Protein AF-A0A7S3BXX9-F1 (afdb_monomer)

pLDDT: mean 76.64, std 14.51, range [39.44, 93.44]

Solvent-accessible surface area (backbone atoms only — not comparable to full-atom values): 7862 Å² total; per-residue (Å²): 136,95,85,88,80,88,74,89,80,73,79,67,79,75,71,79,65,81,70,70,75,87,77,75,68,60,58,46,77,48,80,46,78,50,77,48,78,44,80,76,41,58,57,78,43,103,82,81,42,56,56,46,87,91,50,41,92,65,36,40,67,47,76,48,77,48,58,32,42,37,38,40,32,53,89,75,31,33,38,36,41,43,35,93,93,44,34,39,41,34,33,48,64,97,68,44,30,27,30,39,42,40,81,32,41,94,88,67,27,101,46,78,53,18,81,74,43,81,43,70,31,90,91,65,83,125

Secondary structure (DSSP, 8-state):
--SSSS-TT-----------PPPPPSEEEEEEEEEEEEESS-PPPTTS-S--STTGGG--EEEEEEEEEEEEEGGGTEEEEEETTEEEEEE-SSS-EEEEEEE--TTT-SSSEEEEEEEEPTT---

Radius of gyration: 24.87 Å; Cα contacts (8 Å, |Δi|>4): 200; chains: 1; bounding box: 78×56×49 Å

Structure (mmCIF, N/CA/C/O backbone):
data_AF-A0A7S3BXX9-F1
#
_entry.id   AF-A0A7S3BXX9-F1
#
loop_
_atom_site.group_PDB
_atom_site.id
_atom_site.type_symbol
_atom_site.label_atom_id
_atom_site.label_alt_id
_atom_site.label_comp_id
_atom_site.label_asym_id
_atom_site.label_entity_id
_atom_site.label_seq_id
_atom_site.pdbx_PDB_ins_code
_atom_site.Cartn_x
_atom_site.Cartn_y
_atom_site.Cartn_z
_atom_site.occupancy
_atom_site.B_iso_or_equiv
_atom_site.auth_seq_id
_atom_site.auth_comp_id
_atom_site.auth_asym_id
_atom_site.auth_atom_id
_atom_site.pdbx_PDB_model_num
ATOM 1 N N . ASP A 1 1 ? -53.794 33.052 -1.115 1.00 49.09 1 ASP A N 1
ATOM 2 C CA . ASP A 1 1 ? -53.490 33.970 -2.219 1.00 49.09 1 ASP A CA 1
ATOM 3 C C . ASP A 1 1 ? -52.054 34.462 -2.108 1.00 49.09 1 ASP A C 1
ATOM 5 O O . ASP A 1 1 ? -51.654 34.891 -1.033 1.00 49.09 1 ASP A O 1
ATOM 9 N N . ALA A 1 2 ? -51.302 34.302 -3.199 1.00 45.41 2 ALA A N 1
ATOM 10 C CA . ALA A 1 2 ? -50.061 34.997 -3.572 1.00 45.41 2 ALA A CA 1
ATOM 11 C C . ALA A 1 2 ? -48.822 35.005 -2.636 1.00 45.41 2 ALA A C 1
ATOM 13 O O . ALA A 1 2 ? -48.268 36.067 -2.370 1.00 45.41 2 ALA A O 1
ATOM 14 N N . ALA A 1 3 ? -48.291 33.845 -2.225 1.00 45.88 3 ALA A N 1
ATOM 15 C CA . ALA A 1 3 ? -46.921 33.789 -1.666 1.00 45.88 3 ALA A CA 1
ATOM 16 C C . ALA A 1 3 ? -46.079 32.569 -2.097 1.00 45.88 3 ALA A C 1
ATOM 18 O O . ALA A 1 3 ? -45.021 32.325 -1.524 1.00 45.88 3 ALA A O 1
ATOM 19 N N . PHE A 1 4 ? -46.526 31.793 -3.094 1.00 46.09 4 PHE A N 1
ATOM 20 C CA . PHE A 1 4 ? -45.915 30.497 -3.444 1.00 46.09 4 PHE A CA 1
ATOM 21 C C . PHE A 1 4 ? -45.133 30.482 -4.773 1.00 46.09 4 PHE A C 1
ATOM 23 O O . PHE A 1 4 ? -44.550 29.466 -5.124 1.00 46.09 4 PHE A O 1
ATOM 30 N N . GLU A 1 5 ? -45.080 31.589 -5.519 1.00 47.62 5 GLU A N 1
ATOM 31 C CA . GLU A 1 5 ? -44.712 31.531 -6.948 1.00 47.62 5 GLU A CA 1
ATOM 32 C C . GLU A 1 5 ? -43.430 32.278 -7.357 1.00 47.62 5 GLU A C 1
ATOM 34 O O . GLU A 1 5 ? -43.074 32.241 -8.528 1.00 47.62 5 GLU A O 1
ATOM 39 N N . PHE A 1 6 ? -42.689 32.934 -6.454 1.00 43.66 6 PHE A N 1
ATOM 40 C CA . PHE A 1 6 ? -41.668 33.904 -6.898 1.00 43.66 6 PHE A CA 1
ATOM 41 C C . PHE A 1 6 ? -40.209 33.645 -6.512 1.00 43.66 6 PHE A C 1
ATOM 43 O O . PHE A 1 6 ? -39.427 34.588 -6.455 1.00 43.66 6 PHE A O 1
ATOM 50 N N . LEU A 1 7 ? -39.787 32.394 -6.300 1.00 39.44 7 LEU A N 1
ATOM 51 C CA . LEU A 1 7 ? -38.341 32.112 -6.270 1.00 39.44 7 LEU A CA 1
ATOM 52 C C . LEU A 1 7 ? -37.944 30.713 -6.770 1.00 39.44 7 LEU A C 1
ATOM 54 O O . LEU A 1 7 ? -36.934 30.159 -6.350 1.00 39.44 7 LEU A O 1
ATOM 58 N N . ILE A 1 8 ? -38.682 30.165 -7.741 1.00 49.62 8 ILE A N 1
ATOM 59 C CA . ILE A 1 8 ? -38.217 29.050 -8.593 1.00 49.62 8 ILE A CA 1
ATOM 60 C C . ILE A 1 8 ? -37.374 29.634 -9.749 1.00 49.62 8 ILE A C 1
ATOM 62 O O . ILE A 1 8 ? -37.615 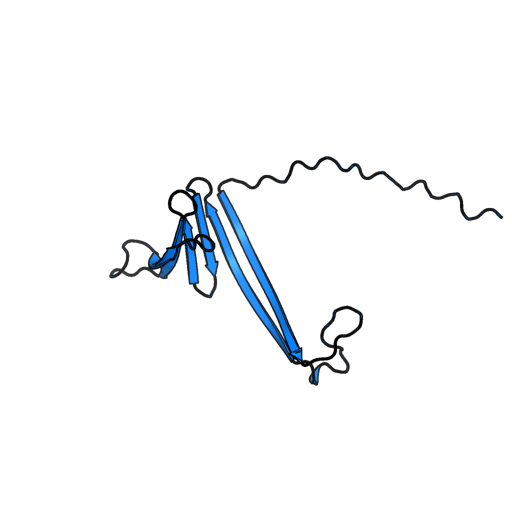29.383 -10.922 1.00 49.62 8 ILE A O 1
ATOM 66 N N . ALA A 1 9 ? -36.407 30.495 -9.423 1.00 44.25 9 ALA A N 1
ATOM 67 C CA . ALA A 1 9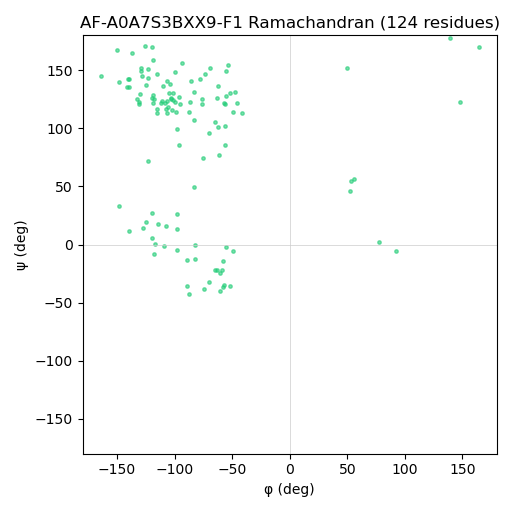 ? -35.510 31.133 -10.396 1.00 44.25 9 ALA A CA 1
ATOM 68 C C . ALA A 1 9 ? -34.023 30.962 -10.037 1.00 44.25 9 ALA A C 1
ATOM 70 O O . ALA A 1 9 ? -33.164 31.623 -10.609 1.00 44.25 9 ALA A O 1
ATOM 71 N N . MET A 1 10 ? -33.706 30.057 -9.103 1.00 47.44 10 MET A N 1
ATOM 72 C CA . MET A 1 10 ? -32.328 29.640 -8.803 1.00 47.44 10 MET A CA 1
ATOM 73 C C . MET A 1 10 ? -32.127 28.121 -8.907 1.00 47.44 10 MET A C 1
ATOM 75 O O . MET A 1 10 ? -31.136 27.590 -8.414 1.00 47.44 10 MET A O 1
ATOM 79 N N . LEU A 1 11 ? -33.021 27.413 -9.612 1.00 50.72 11 LEU A N 1
ATOM 80 C CA . LEU A 1 11 ? -32.656 26.141 -10.237 1.00 50.72 11 LEU A CA 1
ATOM 81 C C . LEU A 1 11 ? -31.824 26.455 -11.481 1.00 50.72 11 LEU A C 1
ATOM 83 O O . LEU A 1 11 ? -32.285 26.359 -12.616 1.00 50.72 11 LEU A O 1
ATOM 87 N N . SER A 1 12 ? -30.573 26.844 -11.249 1.00 51.28 12 SER A N 1
ATOM 88 C CA . SER A 1 12 ? -29.540 26.598 -12.240 1.00 51.28 12 SER A CA 1
ATOM 89 C C . SER A 1 12 ? -29.528 25.087 -12.479 1.00 51.28 12 SER A C 1
ATOM 91 O O . SER A 1 12 ? -29.303 24.340 -11.521 1.00 51.28 12 SER A O 1
ATOM 93 N N . PRO A 1 13 ? -29.743 24.596 -13.711 1.00 49.84 13 PRO A N 1
ATOM 94 C CA . PRO A 1 13 ? -29.235 23.287 -14.049 1.00 49.84 13 PRO A CA 1
ATOM 95 C C . PRO A 1 13 ? -27.721 23.431 -13.907 1.00 49.84 13 PRO A C 1
ATOM 97 O O . PRO A 1 13 ? -27.068 24.053 -14.748 1.00 49.84 13 PRO A O 1
ATOM 100 N N . LEU A 1 14 ? -27.158 22.944 -12.795 1.00 52.44 14 LEU A N 1
ATOM 101 C CA . LEU A 1 14 ? -25.744 22.618 -12.775 1.00 52.44 14 LEU A CA 1
ATOM 102 C C . LEU A 1 14 ? -25.593 21.630 -13.917 1.00 52.44 14 LEU A C 1
ATOM 104 O O . LEU A 1 14 ? -26.023 20.480 -13.828 1.00 52.44 14 LEU A O 1
ATOM 108 N N . PHE A 1 15 ? -25.076 22.144 -15.026 1.00 48.31 15 PHE A N 1
ATOM 109 C CA . PHE A 1 15 ? -24.557 21.358 -16.111 1.00 48.31 15 PHE A CA 1
ATOM 110 C C . PHE A 1 15 ? -23.771 20.226 -15.457 1.00 48.31 15 PHE A C 1
ATOM 112 O O . PHE A 1 15 ? -22.740 20.462 -14.824 1.00 48.31 15 PHE A O 1
ATOM 119 N N . ALA A 1 16 ? -24.268 18.999 -15.605 1.00 58.06 16 ALA A N 1
ATOM 120 C CA . ALA A 1 16 ? -23.409 17.839 -15.642 1.00 58.06 16 ALA A CA 1
ATOM 121 C C . ALA A 1 16 ? -22.503 18.055 -16.860 1.00 58.06 16 ALA A C 1
ATOM 123 O O . ALA A 1 16 ? -22.745 17.533 -17.945 1.00 58.06 16 ALA A O 1
ATOM 124 N N . LEU A 1 17 ? -21.502 18.927 -16.700 1.00 55.47 17 LEU A N 1
ATOM 125 C CA . LEU A 1 17 ? -20.295 18.893 -17.495 1.00 55.47 17 LEU A CA 1
ATOM 126 C C . LEU A 1 17 ? -19.883 17.436 -17.412 1.00 55.47 17 LEU A C 1
ATOM 128 O O . LEU A 1 17 ? -19.648 16.943 -16.309 1.00 55.47 17 LEU A O 1
ATOM 132 N N . GLY A 1 18 ? -19.934 16.740 -18.547 1.00 54.16 18 GLY A N 1
ATOM 133 C CA . GLY A 1 18 ? -19.425 15.388 -18.682 1.00 54.16 18 GLY A CA 1
ATOM 134 C C . GLY A 1 18 ? -17.966 15.419 -18.273 1.00 54.16 18 GLY A C 1
ATOM 135 O O . GLY A 1 18 ? -17.094 15.663 -19.102 1.00 54.16 18 GLY A O 1
ATOM 136 N N . ALA A 1 19 ? -17.728 15.283 -16.971 1.00 64.69 19 ALA A N 1
ATOM 137 C CA . ALA A 1 19 ? -16.417 15.292 -16.389 1.00 64.69 19 ALA A CA 1
ATOM 138 C C . ALA A 1 19 ? -15.761 14.056 -16.971 1.00 64.69 19 ALA A C 1
ATOM 140 O O . ALA A 1 19 ? -16.124 12.930 -16.628 1.00 64.69 19 ALA A O 1
ATOM 141 N N . THR A 1 20 ? -14.859 14.275 -17.927 1.00 70.94 20 THR A N 1
ATOM 142 C CA . THR A 1 20 ? -13.926 13.242 -18.350 1.00 70.94 20 THR A CA 1
ATOM 143 C C . THR A 1 20 ? -13.378 12.626 -17.071 1.00 70.94 20 THR A C 1
ATOM 145 O O . THR A 1 20 ? -12.880 13.392 -16.235 1.00 70.94 20 THR A O 1
ATOM 148 N N . PRO A 1 21 ? -13.542 11.303 -16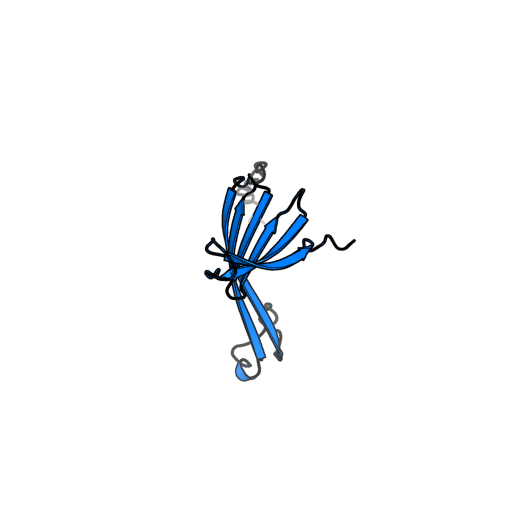.870 1.00 81.19 21 PRO A N 1
ATOM 149 C CA . PRO A 1 21 ? -13.091 10.654 -15.654 1.00 81.19 21 PRO A CA 1
ATOM 150 C C . PRO A 1 21 ? -11.660 11.099 -15.359 1.00 81.19 21 PRO A C 1
ATOM 152 O O . PRO A 1 21 ? -10.848 11.121 -16.291 1.00 81.19 21 PRO A O 1
ATOM 155 N N . PRO A 1 22 ? -11.356 11.521 -14.122 1.00 80.94 22 PRO A N 1
ATOM 156 C CA . PRO A 1 22 ? -10.018 11.977 -13.793 1.00 80.94 22 PRO A CA 1
ATOM 157 C C . PRO A 1 22 ? -9.037 10.856 -14.127 1.00 80.94 22 PRO A C 1
ATOM 159 O O . PRO A 1 22 ? -9.162 9.731 -13.643 1.00 80.94 22 PRO A O 1
ATOM 162 N N . THR A 1 23 ? -8.091 11.150 -15.011 1.00 86.69 23 THR A N 1
ATOM 163 C CA . THR A 1 23 ? -7.050 10.200 -15.385 1.00 86.69 23 THR A CA 1
ATOM 164 C C . THR A 1 23 ? -5.907 10.336 -14.399 1.00 86.69 23 THR A C 1
ATOM 166 O O . THR A 1 23 ? -5.341 11.422 -14.252 1.00 86.69 23 THR A O 1
ATOM 169 N N . PHE A 1 24 ? -5.552 9.241 -13.737 1.00 84.12 24 PHE A N 1
ATOM 170 C CA . PHE A 1 24 ? -4.363 9.213 -12.900 1.00 84.12 24 PHE A CA 1
ATOM 171 C C . PHE A 1 24 ? -3.100 9.177 -13.771 1.00 84.12 24 PHE A C 1
ATOM 173 O O . PHE A 1 24 ? -3.118 8.589 -14.858 1.00 84.12 24 PHE A O 1
ATOM 180 N N . PRO A 1 25 ? -1.996 9.794 -13.315 1.00 90.38 25 PRO A N 1
ATOM 181 C CA . PRO A 1 25 ? -0.685 9.544 -13.894 1.00 90.38 25 PRO A CA 1
ATOM 182 C C . PRO A 1 25 ? -0.363 8.045 -13.869 1.00 90.38 25 PRO A C 1
ATOM 184 O O . PRO A 1 25 ? -0.795 7.333 -12.968 1.00 90.38 25 PRO A O 1
ATOM 187 N N . VAL A 1 26 ? 0.418 7.578 -14.844 1.00 90.75 26 VAL A N 1
ATOM 188 C CA . VAL A 1 26 ? 0.843 6.167 -14.924 1.00 90.75 26 VAL A CA 1
ATOM 189 C C . VAL A 1 26 ? 1.648 5.759 -13.687 1.00 90.75 26 VAL A C 1
ATOM 191 O O . VAL A 1 26 ? 1.457 4.670 -13.157 1.00 90.75 26 VAL A O 1
ATOM 194 N N . ASP A 1 27 ? 2.512 6.654 -13.212 1.00 93.44 27 ASP A N 1
ATOM 195 C CA . ASP A 1 27 ? 3.289 6.466 -11.995 1.00 93.44 27 ASP A CA 1
ATOM 196 C C . ASP A 1 27 ? 2.896 7.560 -10.999 1.00 93.44 27 ASP A C 1
ATOM 198 O O . ASP A 1 27 ? 2.950 8.752 -11.322 1.00 93.44 27 ASP A O 1
ATOM 202 N N . PHE A 1 28 ? 2.486 7.176 -9.792 1.00 92.00 28 PHE A N 1
ATOM 203 C CA . PHE A 1 28 ? 2.080 8.125 -8.757 1.00 92.00 28 PHE A CA 1
ATOM 204 C C . PHE A 1 28 ? 2.361 7.600 -7.348 1.00 92.00 28 PHE A C 1
ATOM 206 O O . PHE A 1 28 ? 2.670 6.431 -7.127 1.00 92.00 28 PHE A O 1
ATOM 213 N N . TYR A 1 29 ? 2.270 8.502 -6.378 1.00 93.12 29 TYR A N 1
ATOM 214 C CA . TYR A 1 29 ? 2.361 8.190 -4.959 1.00 93.12 29 TYR A CA 1
ATOM 215 C C . TYR A 1 29 ? 1.119 8.723 -4.251 1.00 93.12 29 TYR A C 1
ATOM 217 O O . TYR A 1 29 ? 0.680 9.843 -4.524 1.00 93.12 29 TYR A O 1
ATOM 225 N N . SER A 1 30 ? 0.573 7.926 -3.342 1.00 91.44 30 SER A N 1
ATOM 226 C CA . SER A 1 30 ? -0.575 8.280 -2.515 1.00 91.44 30 SER A CA 1
ATOM 227 C C . SER A 1 30 ? -0.380 7.768 -1.094 1.00 91.44 30 SER A C 1
ATOM 229 O O . SER A 1 30 ? -0.005 6.615 -0.898 1.00 91.44 30 SER A O 1
ATOM 231 N N . GLY A 1 31 ? -0.678 8.614 -0.110 1.00 91.69 31 GLY A N 1
ATOM 232 C CA . GLY A 1 31 ? -0.885 8.171 1.265 1.00 91.69 31 GLY A CA 1
ATOM 233 C C . GLY A 1 31 ? -2.316 7.672 1.432 1.00 91.69 31 GLY A C 1
ATOM 234 O O . GLY A 1 31 ? -3.262 8.350 1.028 1.00 91.69 31 GLY A O 1
ATOM 235 N N . GLU A 1 32 ? -2.469 6.496 2.018 1.00 87.19 32 GLU A N 1
ATOM 236 C CA . GLU A 1 32 ? -3.741 5.896 2.389 1.00 87.19 32 GLU A CA 1
ATOM 237 C C . GLU A 1 32 ? -3.871 5.898 3.913 1.00 87.19 32 GLU A C 1
ATOM 239 O O . GLU A 1 32 ? -2.929 5.576 4.637 1.00 87.19 32 GLU A O 1
ATOM 244 N N . GLN A 1 33 ? -5.054 6.268 4.395 1.00 88.62 33 GLN A N 1
ATOM 245 C CA . GLN A 1 33 ? -5.410 6.228 5.805 1.00 88.62 33 GLN A CA 1
ATOM 246 C C . GLN A 1 33 ? -6.759 5.526 5.928 1.00 88.62 33 GLN A C 1
ATOM 248 O O . GLN A 1 33 ? -7.755 5.974 5.358 1.00 88.62 33 GLN A O 1
ATOM 253 N N . GLN A 1 34 ? -6.785 4.429 6.674 1.00 83.38 34 GLN A N 1
ATOM 254 C CA . GLN A 1 34 ? -7.979 3.649 6.942 1.00 83.38 34 GLN A CA 1
ATOM 255 C C . GLN A 1 34 ? -8.244 3.631 8.444 1.00 83.38 34 GLN A C 1
ATOM 257 O O . GLN A 1 34 ? -7.425 3.153 9.228 1.00 83.38 34 GLN A O 1
ATOM 262 N N . ASP A 1 35 ? -9.425 4.103 8.834 1.00 85.81 35 ASP A N 1
ATOM 263 C CA . ASP A 1 35 ? -9.889 4.058 10.216 1.00 85.81 35 ASP A CA 1
ATOM 264 C C . ASP A 1 35 ? -11.123 3.155 10.308 1.00 85.81 35 ASP A C 1
ATOM 266 O O . ASP A 1 35 ? -12.172 3.424 9.721 1.00 85.81 35 ASP A O 1
ATOM 270 N N . LEU A 1 36 ? -10.999 2.059 11.053 1.00 83.69 36 LEU A N 1
ATOM 271 C CA . LEU A 1 36 ? -12.072 1.114 11.329 1.00 83.69 36 LEU A CA 1
ATOM 272 C C . LEU A 1 36 ? -12.515 1.263 12.783 1.00 83.69 36 LEU A C 1
ATOM 274 O O . LEU A 1 36 ? -11.764 0.977 13.713 1.00 83.69 36 LEU A O 1
ATOM 278 N N . SER A 1 37 ? -13.764 1.672 12.980 1.00 83.06 37 SER A N 1
ATOM 279 C CA . SER A 1 37 ? -14.388 1.734 14.303 1.00 83.06 37 SER A CA 1
ATOM 280 C C . SER A 1 37 ? -15.321 0.541 14.497 1.00 83.06 37 SER A C 1
ATOM 282 O O . SER A 1 37 ? -16.320 0.405 13.795 1.00 83.06 37 SER A O 1
ATOM 284 N N . ILE A 1 38 ? -15.001 -0.322 15.459 1.00 82.81 38 ILE A N 1
ATOM 285 C CA . ILE A 1 38 ? -15.764 -1.525 15.797 1.00 82.81 38 ILE A CA 1
ATOM 286 C C . ILE A 1 38 ? -16.513 -1.278 17.104 1.00 82.81 38 ILE A C 1
ATOM 288 O O . ILE A 1 38 ? -15.903 -1.081 18.155 1.00 82.81 38 ILE A O 1
ATOM 292 N N . ASN A 1 39 ? -17.843 -1.331 17.054 1.00 79.44 39 ASN A N 1
ATOM 293 C CA . ASN A 1 39 ? -18.676 -1.322 18.252 1.00 79.44 39 ASN A CA 1
ATOM 294 C C . ASN A 1 39 ? -18.774 -2.748 18.823 1.00 79.44 39 ASN A C 1
ATOM 296 O O . ASN A 1 39 ? -19.437 -3.610 18.254 1.00 79.44 39 ASN A O 1
ATOM 300 N N . GLN A 1 40 ? -18.101 -2.992 19.945 1.00 79.06 40 GLN A N 1
ATOM 301 C CA . GLN A 1 40 ? -18.063 -4.266 20.675 1.00 79.06 40 GLN A CA 1
ATOM 302 C C . GLN A 1 40 ? -19.040 -4.292 21.865 1.00 79.06 40 GLN A C 1
ATOM 304 O O . GLN A 1 40 ? -18.950 -5.152 22.744 1.00 79.06 40 GLN A O 1
ATOM 309 N N . GLY A 1 41 ? -19.961 -3.329 21.918 1.00 70.94 41 GLY A N 1
ATOM 310 C CA . GLY A 1 41 ? -20.988 -3.208 22.942 1.00 70.94 41 GLY A CA 1
ATOM 311 C C . GLY A 1 41 ? -21.321 -1.743 23.193 1.00 70.94 41 GLY A C 1
ATOM 312 O O . GLY A 1 41 ? -20.445 -0.959 23.532 1.00 70.94 41 GLY A O 1
ATOM 313 N N . GLY A 1 42 ? -22.585 -1.365 23.038 1.00 66.81 42 GLY A N 1
ATOM 314 C CA . GLY A 1 42 ? -23.041 0.013 23.194 1.00 66.81 42 GLY A CA 1
ATOM 315 C C . GLY A 1 42 ? -24.434 0.205 22.601 1.00 66.81 42 GLY A C 1
ATOM 316 O O . GLY A 1 42 ? -24.957 -0.680 21.925 1.00 66.81 42 GLY A O 1
ATOM 317 N N . TYR A 1 43 ? -25.043 1.361 22.856 1.00 65.69 43 TYR A N 1
ATOM 318 C CA . TYR A 1 43 ? -26.370 1.698 22.339 1.00 65.69 43 TYR A CA 1
ATOM 319 C C . TYR A 1 43 ? -26.241 2.503 21.045 1.00 65.69 43 TYR A C 1
ATOM 321 O O . TYR A 1 43 ? -25.669 3.593 21.051 1.00 65.69 43 TYR A O 1
ATOM 329 N N . SER A 1 44 ? -26.813 1.993 19.951 1.00 64.50 44 SER A N 1
ATOM 330 C CA . SER A 1 44 ? -27.002 2.791 18.737 1.00 64.50 44 SER A CA 1
ATOM 331 C C . SER A 1 44 ? -27.951 3.949 19.046 1.00 64.50 44 SER A C 1
ATOM 333 O O . SER A 1 44 ? -29.045 3.741 19.571 1.00 64.50 44 SER A O 1
ATOM 335 N N . ILE A 1 45 ? -27.521 5.174 18.753 1.00 71.00 45 ILE A N 1
ATOM 336 C CA . ILE A 1 45 ? -28.381 6.360 18.780 1.00 71.00 45 ILE A CA 1
ATOM 337 C C . ILE A 1 45 ? -28.810 6.695 17.351 1.00 71.00 45 ILE A C 1
ATOM 339 O O . ILE A 1 45 ? -28.050 6.481 16.408 1.00 71.00 45 ILE A O 1
ATOM 343 N N . ASN A 1 46 ? -30.016 7.254 17.201 1.00 67.12 46 ASN A N 1
ATOM 344 C CA . ASN A 1 46 ? -30.731 7.474 15.927 1.00 67.12 46 ASN A CA 1
ATOM 345 C C . ASN A 1 46 ? -29.978 8.281 14.840 1.00 67.12 46 ASN A C 1
ATOM 347 O O . ASN A 1 46 ? -30.486 8.417 13.734 1.00 67.12 46 ASN A O 1
ATOM 351 N N . ASN A 1 47 ? -28.767 8.771 15.116 1.00 66.62 47 ASN A N 1
ATOM 352 C CA . ASN A 1 47 ? -27.923 9.533 14.190 1.00 66.62 47 ASN A CA 1
ATOM 353 C C . ASN A 1 47 ? -26.709 8.735 13.670 1.00 66.62 47 ASN A C 1
ATOM 355 O O . ASN A 1 47 ? -25.749 9.329 13.189 1.00 66.62 47 ASN A O 1
ATOM 359 N N . GLY A 1 48 ? -26.694 7.407 13.822 1.00 61.00 48 GLY A N 1
ATOM 360 C CA . GLY A 1 48 ? -25.583 6.557 13.368 1.00 61.00 48 GLY A CA 1
ATOM 361 C C . GLY A 1 48 ? -24.349 6.580 14.278 1.00 61.00 48 GLY A C 1
ATOM 362 O O . GLY A 1 48 ? -23.364 5.899 14.007 1.00 61.00 48 GLY A O 1
ATOM 363 N N . ALA A 1 49 ? -24.399 7.317 15.389 1.00 67.69 49 ALA A N 1
ATOM 364 C CA . ALA A 1 49 ? -23.368 7.262 16.413 1.00 67.69 49 ALA A CA 1
ATOM 365 C C . ALA A 1 49 ? -23.539 6.011 17.296 1.00 67.69 49 ALA A C 1
ATOM 367 O O . ALA A 1 49 ? -24.650 5.581 17.616 1.00 67.69 49 ALA A O 1
ATOM 368 N N . CYS A 1 50 ? -22.413 5.417 17.689 1.00 67.38 50 CYS A N 1
ATOM 369 C CA . CYS A 1 50 ? -22.384 4.183 18.480 1.00 67.38 50 CYS A CA 1
ATOM 370 C C . CYS A 1 50 ? -22.402 4.422 19.998 1.00 67.38 50 CYS A C 1
ATOM 372 O O . CYS A 1 50 ? -22.632 3.480 20.752 1.00 67.38 50 CYS A O 1
ATOM 374 N N . CYS A 1 51 ? -22.166 5.663 20.441 1.00 71.31 51 CYS A N 1
ATOM 375 C CA . CYS A 1 51 ? -22.101 6.041 21.850 1.00 71.31 51 CYS A CA 1
ATOM 376 C C . CYS A 1 51 ? -22.758 7.407 22.068 1.00 71.31 51 CYS A C 1
ATOM 378 O O . CYS A 1 51 ? -22.474 8.353 21.333 1.00 71.31 51 CYS A O 1
ATOM 380 N N . SER A 1 52 ? -23.579 7.541 23.110 1.00 73.69 52 SER A N 1
ATOM 381 C CA . SER A 1 52 ? -24.038 8.846 23.598 1.00 73.69 52 SER A CA 1
ATOM 382 C C . SER A 1 52 ? -23.127 9.342 24.724 1.00 73.69 52 SER A C 1
ATOM 384 O O . SER A 1 52 ? -22.508 8.538 25.421 1.00 73.69 52 SER A O 1
ATOM 386 N N . ALA A 1 53 ? -23.080 10.657 24.956 1.00 70.38 53 ALA A N 1
ATOM 387 C CA . ALA A 1 53 ? -22.343 11.224 26.091 1.00 70.38 53 ALA A CA 1
ATOM 388 C C . ALA A 1 53 ? -22.820 10.643 27.440 1.00 70.38 53 ALA A C 1
ATOM 390 O O . ALA A 1 53 ? -22.002 10.389 28.322 1.00 70.38 53 ALA A O 1
ATOM 391 N N . ALA A 1 54 ? -24.123 10.358 27.559 1.00 72.25 54 ALA A N 1
ATOM 392 C CA . ALA A 1 54 ? -24.751 9.809 28.761 1.00 72.25 54 ALA A CA 1
ATOM 393 C C . ALA A 1 54 ? -24.373 8.343 29.045 1.00 72.25 54 ALA A C 1
ATOM 395 O O . ALA A 1 54 ? -24.272 7.957 30.204 1.00 72.25 54 ALA A O 1
ATOM 396 N N . ASN A 1 55 ? -24.127 7.542 28.002 1.00 69.31 55 ASN A N 1
ATOM 397 C CA . ASN A 1 55 ? -23.839 6.106 28.122 1.00 69.31 55 ASN A CA 1
ATOM 398 C C . ASN A 1 55 ? -22.408 5.755 27.675 1.00 69.31 55 ASN A C 1
ATOM 400 O O . ASN A 1 55 ? -22.100 4.595 27.402 1.00 69.31 55 ASN A O 1
ATOM 404 N N . SER A 1 56 ? -21.527 6.756 27.593 1.00 69.62 56 SER A N 1
ATOM 405 C CA . SER A 1 56 ? -20.151 6.624 27.097 1.00 69.62 56 SER A CA 1
ATOM 406 C C . SER A 1 56 ? -19.330 5.604 27.892 1.00 69.62 56 SER A C 1
ATOM 408 O O . SER A 1 56 ? -18.593 4.825 27.299 1.00 69.62 56 SER A O 1
ATOM 410 N N . ALA A 1 57 ? -19.535 5.524 29.211 1.00 71.00 57 ALA A N 1
ATOM 411 C CA . ALA A 1 57 ? -18.856 4.570 30.092 1.00 71.00 57 ALA A CA 1
ATOM 412 C C . ALA A 1 57 ? -19.193 3.093 29.802 1.00 71.00 57 ALA A C 1
ATOM 414 O O . ALA A 1 57 ? -18.437 2.201 30.178 1.00 71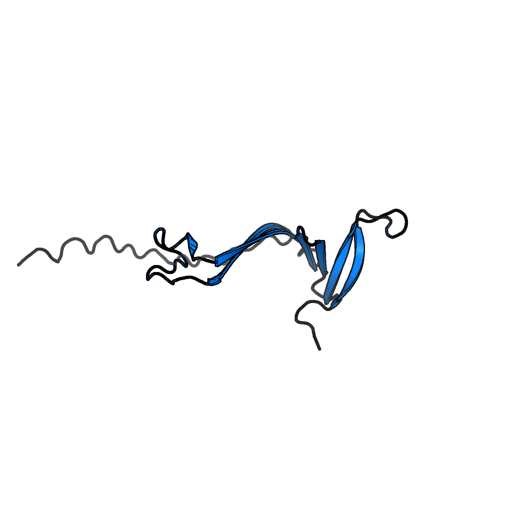.00 57 ALA A O 1
ATOM 415 N N . GLN A 1 58 ? -20.325 2.823 29.147 1.00 71.75 58 GLN A N 1
ATOM 416 C CA . GLN A 1 58 ? -20.755 1.472 28.769 1.00 71.75 58 GLN A CA 1
ATOM 417 C C . GLN A 1 58 ? -20.413 1.142 27.312 1.00 71.75 58 GLN A C 1
ATOM 419 O O . GLN A 1 58 ? -20.640 0.017 26.869 1.00 71.75 58 GLN A O 1
ATOM 424 N N . CYS A 1 59 ? -19.883 2.115 26.568 1.00 74.12 59 CYS A N 1
ATOM 425 C CA . CYS A 1 59 ? -19.585 1.965 25.159 1.00 74.12 59 CYS A CA 1
ATOM 426 C C . CYS A 1 59 ? -18.184 1.377 24.966 1.00 74.12 59 CYS A C 1
ATOM 428 O O . CYS A 1 59 ? -17.172 2.000 25.279 1.00 74.12 59 CYS A O 1
ATOM 430 N N . LYS A 1 60 ? -18.124 0.163 24.431 1.00 79.00 60 LYS A N 1
ATOM 431 C CA . LYS A 1 60 ? -16.904 -0.531 24.034 1.00 79.00 60 LYS A CA 1
ATOM 432 C C . LYS A 1 60 ? -16.689 -0.312 22.544 1.00 79.00 60 LYS A C 1
ATOM 434 O O . LYS A 1 60 ? -17.113 -1.122 21.726 1.00 79.00 60 LYS A O 1
ATOM 439 N N . VAL A 1 61 ? -16.049 0.797 22.189 1.00 80.56 61 VAL A N 1
ATOM 440 C CA . VAL A 1 61 ? -15.604 1.041 20.812 1.00 80.56 61 VAL A CA 1
ATOM 441 C C . VAL A 1 61 ? -14.116 0.758 20.723 1.00 80.56 61 VAL A C 1
ATOM 443 O O . VAL A 1 61 ? -13.324 1.334 21.464 1.00 80.56 61 VAL A O 1
ATOM 446 N N . GLN A 1 62 ? -13.739 -0.122 19.803 1.00 82.00 62 GLN A N 1
ATOM 447 C CA . GLN A 1 62 ? -12.354 -0.308 19.401 1.00 82.00 62 GLN A CA 1
ATOM 448 C C . GLN A 1 62 ? -12.133 0.446 18.094 1.00 82.00 62 GLN A C 1
ATOM 450 O O . GLN A 1 62 ? -12.815 0.183 17.107 1.00 82.00 62 GLN A O 1
ATOM 455 N N . VAL A 1 63 ? -11.173 1.367 18.081 1.00 81.12 63 VAL A N 1
ATOM 456 C CA . VAL A 1 63 ? -10.740 2.050 16.860 1.00 81.12 63 VAL A CA 1
ATOM 457 C C . VAL A 1 63 ? -9.414 1.444 16.425 1.00 81.12 63 VAL A C 1
ATOM 459 O O . VAL A 1 63 ? -8.473 1.365 17.213 1.00 81.12 63 VAL A O 1
ATOM 462 N N . ILE A 1 64 ? -9.355 0.992 15.179 1.00 85.44 64 ILE A N 1
ATOM 463 C CA . ILE A 1 64 ? -8.137 0.549 14.512 1.00 85.44 64 ILE A CA 1
ATOM 464 C C . ILE A 1 64 ? -7.839 1.587 13.440 1.00 85.44 64 ILE A C 1
ATOM 466 O O . ILE A 1 64 ? -8.690 1.866 12.603 1.00 85.44 64 ILE A O 1
ATOM 470 N N . SER A 1 65 ? -6.645 2.162 13.488 1.00 82.88 65 SER A N 1
ATOM 471 C CA . SER A 1 65 ? -6.178 3.159 12.531 1.00 82.88 65 SER A CA 1
ATOM 472 C C . SER A 1 65 ? -4.947 2.606 11.828 1.00 82.88 65 SER A C 1
ATOM 474 O O . SER A 1 65 ? -4.029 2.104 12.484 1.00 82.88 65 SER A O 1
ATOM 476 N N . MET A 1 66 ? -4.951 2.631 10.500 1.00 84.56 66 MET A N 1
ATOM 477 C CA . MET A 1 66 ? -3.890 2.090 9.662 1.00 84.56 66 MET A CA 1
ATOM 478 C C . MET A 1 66 ? -3.520 3.113 8.597 1.00 84.56 66 MET A C 1
ATOM 480 O O . MET A 1 66 ? -4.374 3.567 7.843 1.00 84.56 66 MET A O 1
ATOM 484 N N . GLY A 1 67 ? -2.238 3.459 8.545 1.00 86.25 67 GLY A N 1
ATOM 485 C CA . GLY A 1 67 ? -1.663 4.268 7.478 1.00 86.25 67 GLY A CA 1
ATOM 486 C C . GLY A 1 67 ? -0.820 3.396 6.556 1.00 86.25 67 GLY A C 1
ATOM 487 O O . GLY A 1 67 ? -0.105 2.503 7.028 1.00 86.25 67 GLY A O 1
ATOM 488 N N . ALA A 1 68 ? -0.890 3.665 5.258 1.00 88.50 68 ALA A N 1
ATOM 489 C CA . ALA A 1 68 ? -0.040 3.038 4.262 1.00 88.50 68 ALA A CA 1
ATOM 490 C C . ALA A 1 68 ? 0.420 4.051 3.212 1.00 88.50 68 ALA A C 1
ATOM 492 O O . ALA A 1 68 ? -0.323 4.928 2.786 1.00 88.50 68 ALA A O 1
ATOM 493 N N . ASP A 1 69 ? 1.658 3.901 2.769 1.00 91.75 69 ASP A N 1
ATOM 494 C CA . ASP A 1 69 ? 2.225 4.639 1.652 1.00 91.75 69 ASP A CA 1
ATOM 495 C C . ASP A 1 69 ? 2.156 3.766 0.402 1.00 91.75 69 ASP A C 1
ATOM 497 O O . ASP A 1 69 ? 2.841 2.745 0.313 1.00 91.75 69 A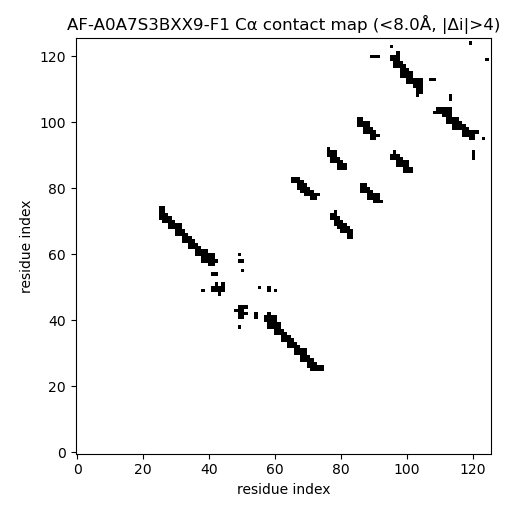SP A O 1
ATOM 501 N N . VAL A 1 70 ? 1.358 4.172 -0.583 1.00 91.88 70 VAL A N 1
ATOM 502 C CA . VAL A 1 70 ? 1.190 3.443 -1.842 1.00 91.88 70 VAL A CA 1
ATOM 503 C C . VAL A 1 70 ? 1.973 4.137 -2.948 1.00 91.88 70 VAL A C 1
ATOM 505 O O . VAL A 1 70 ? 1.832 5.332 -3.208 1.00 91.88 70 VAL A O 1
ATOM 508 N N . ARG A 1 71 ? 2.834 3.370 -3.609 1.00 92.38 71 ARG A N 1
ATOM 509 C CA . ARG A 1 71 ? 3.619 3.785 -4.770 1.00 92.38 71 ARG A CA 1
ATOM 510 C C . ARG A 1 71 ? 3.160 2.963 -5.959 1.00 92.38 71 ARG A C 1
ATOM 512 O O . ARG A 1 71 ? 3.406 1.758 -5.993 1.00 92.38 71 ARG A O 1
ATOM 519 N N . GLU A 1 72 ? 2.542 3.619 -6.924 1.00 92.88 72 GLU A N 1
ATOM 520 C CA . GLU A 1 72 ? 2.118 3.012 -8.175 1.00 92.88 72 GLU A CA 1
ATOM 521 C C . GLU A 1 72 ? 3.179 3.253 -9.251 1.00 92.88 72 GLU A C 1
ATOM 523 O O . GLU A 1 72 ? 3.608 4.385 -9.481 1.00 92.88 72 GLU A O 1
ATOM 528 N N . GLN A 1 73 ? 3.618 2.176 -9.893 1.00 91.56 73 GLN A N 1
ATOM 529 C CA . GLN A 1 73 ? 4.522 2.179 -11.039 1.00 91.56 73 GLN A CA 1
ATOM 530 C C . GLN A 1 73 ? 3.859 1.450 -12.213 1.00 91.56 73 GLN A C 1
ATOM 532 O O . GLN A 1 73 ? 4.260 0.338 -12.585 1.00 91.56 73 GLN A O 1
ATOM 537 N N . GLY A 1 74 ? 2.855 2.095 -12.810 1.00 86.94 74 GLY A N 1
ATOM 538 C CA . GLY A 1 74 ? 2.181 1.657 -14.032 1.00 86.94 74 GLY A CA 1
ATOM 539 C C . GLY A 1 74 ? 3.132 1.359 -15.179 1.00 86.94 74 GLY A C 1
ATOM 540 O O . GLY A 1 74 ? 2.943 0.383 -15.902 1.00 86.94 74 GLY A O 1
ATOM 541 N N . SER A 1 75 ? 4.215 2.125 -15.305 1.00 91.25 75 SER A N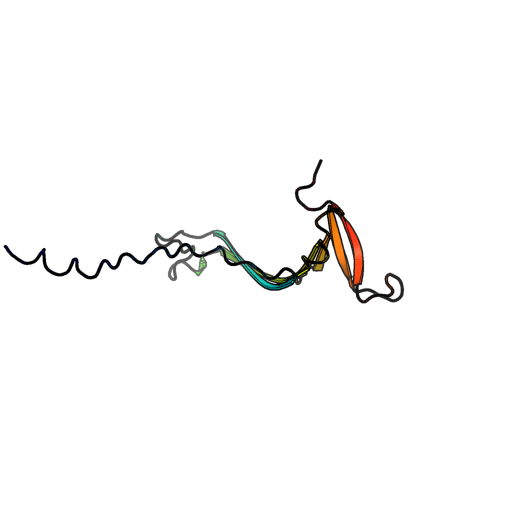 1
ATOM 542 C CA . SER A 1 75 ? 5.203 1.956 -16.376 1.00 91.25 75 SER A CA 1
ATOM 543 C C . SER A 1 75 ? 5.926 0.607 -16.324 1.00 91.25 75 SER A C 1
ATOM 545 O O . SER A 1 75 ? 6.439 0.129 -17.338 1.00 91.25 75 SER A O 1
ATOM 547 N N . MET A 1 76 ? 5.951 -0.030 -15.152 1.00 89.19 76 MET A N 1
ATOM 548 C CA . MET A 1 76 ? 6.601 -1.319 -14.930 1.00 89.19 76 MET A CA 1
ATOM 549 C C . MET A 1 76 ? 5.637 -2.420 -14.466 1.00 89.19 76 MET A C 1
ATOM 551 O O . MET A 1 76 ? 6.100 -3.518 -14.139 1.00 89.19 76 MET A O 1
ATOM 555 N N . ASN A 1 77 ? 4.337 -2.119 -14.430 1.00 90.81 77 ASN A N 1
ATOM 556 C CA . ASN A 1 77 ? 3.257 -2.928 -13.877 1.00 90.81 77 ASN A CA 1
ATOM 557 C C . ASN A 1 77 ? 3.486 -3.381 -12.420 1.00 90.81 77 ASN A C 1
ATOM 559 O O . ASN A 1 77 ? 3.520 -4.574 -12.097 1.00 90.81 77 ASN A O 1
ATOM 563 N N . ARG A 1 78 ? 3.750 -2.422 -11.526 1.00 91.25 78 ARG A N 1
ATOM 564 C CA . ARG A 1 78 ? 4.098 -2.706 -10.125 1.00 91.25 78 ARG A CA 1
ATOM 565 C C . ARG A 1 78 ? 3.441 -1.714 -9.198 1.00 91.25 78 ARG A C 1
ATOM 567 O O . ARG A 1 78 ? 3.461 -0.525 -9.475 1.00 91.25 78 ARG A O 1
ATOM 574 N N . SER A 1 79 ? 3.003 -2.181 -8.044 1.00 92.50 79 SER A N 1
ATOM 575 C CA . SER A 1 79 ? 2.615 -1.319 -6.939 1.00 92.50 79 SER A CA 1
ATOM 576 C C . SER A 1 79 ? 3.319 -1.755 -5.666 1.00 92.50 79 SER A C 1
ATOM 578 O O . SER A 1 79 ? 3.657 -2.927 -5.491 1.00 92.50 79 SER A O 1
ATOM 580 N N . ARG A 1 80 ? 3.605 -0.809 -4.779 1.00 91.69 80 ARG A N 1
ATOM 581 C CA . ARG A 1 80 ? 4.183 -1.087 -3.466 1.00 91.69 80 ARG A CA 1
ATOM 582 C C . ARG A 1 80 ? 3.371 -0.379 -2.401 1.00 91.69 80 ARG A C 1
ATOM 584 O O . ARG A 1 80 ? 3.175 0.823 -2.510 1.00 91.69 80 ARG A O 1
ATOM 591 N N . SER A 1 81 ? 2.970 -1.118 -1.377 1.00 91.12 81 SER A N 1
ATOM 592 C CA . SER A 1 81 ? 2.341 -0.581 -0.174 1.00 91.12 81 SER A CA 1
ATOM 593 C C . SER A 1 81 ? 3.294 -0.750 1.003 1.00 91.12 81 SER A C 1
ATOM 595 O O . SER A 1 81 ? 3.745 -1.860 1.288 1.00 91.12 81 SER A O 1
ATOM 597 N N . ASP A 1 82 ? 3.646 0.357 1.646 1.00 89.81 82 ASP A N 1
ATOM 598 C CA . ASP A 1 82 ? 4.473 0.404 2.846 1.00 89.81 82 ASP A CA 1
ATOM 599 C C . ASP A 1 82 ? 3.586 0.745 4.046 1.00 89.81 82 ASP A C 1
ATOM 601 O O . ASP A 1 82 ? 3.062 1.850 4.142 1.00 89.81 82 ASP A O 1
ATOM 605 N N . SER A 1 83 ? 3.424 -0.196 4.974 1.00 86.06 83 SER A N 1
ATOM 606 C CA . SER A 1 83 ? 2.623 -0.024 6.192 1.00 86.06 83 SER A CA 1
ATOM 607 C C . SER A 1 83 ? 3.445 -0.358 7.438 1.00 86.06 83 SER A C 1
ATOM 609 O O . SER A 1 83 ? 4.539 -0.924 7.350 1.00 86.06 83 SER A O 1
ATOM 611 N N . ALA A 1 84 ? 2.905 -0.067 8.624 1.00 79.62 84 ALA A N 1
ATOM 612 C CA . ALA A 1 84 ? 3.524 -0.477 9.888 1.00 79.62 84 ALA A CA 1
ATOM 613 C C . ALA A 1 84 ? 3.655 -2.010 10.020 1.00 79.62 84 ALA A C 1
ATOM 615 O O . ALA A 1 84 ? 4.523 -2.501 10.739 1.00 79.62 84 ALA A O 1
ATOM 616 N N . GLN A 1 85 ? 2.809 -2.766 9.318 1.00 75.06 85 GLN A N 1
ATOM 617 C CA . GLN A 1 85 ? 2.785 -4.227 9.303 1.00 75.06 85 GLN A CA 1
ATOM 618 C C . GLN A 1 85 ? 3.816 -4.825 8.334 1.00 75.06 85 GLN A C 1
ATOM 620 O O . GLN A 1 85 ? 4.093 -6.022 8.394 1.00 75.06 85 GLN A O 1
ATOM 625 N N . GLY A 1 86 ? 4.401 -4.006 7.458 1.00 81.25 86 GLY A N 1
ATOM 626 C CA . GLY A 1 86 ? 5.398 -4.426 6.485 1.00 81.25 86 GLY A CA 1
ATOM 627 C C . GLY A 1 86 ? 5.207 -3.774 5.121 1.00 81.25 86 GLY A C 1
ATOM 628 O O . GLY A 1 86 ? 4.270 -3.007 4.887 1.00 81.25 86 GLY A O 1
ATOM 629 N N . ALA A 1 87 ? 6.126 -4.104 4.219 1.00 88.81 87 ALA A N 1
ATOM 630 C CA . ALA A 1 87 ? 6.104 -3.650 2.840 1.00 88.81 87 ALA A CA 1
ATOM 631 C C . ALA A 1 87 ? 5.661 -4.791 1.925 1.00 88.81 87 ALA A C 1
ATOM 633 O O . ALA A 1 87 ? 6.208 -5.894 1.985 1.00 88.81 87 ALA A O 1
ATOM 634 N N . ILE A 1 88 ? 4.701 -4.517 1.052 1.00 89.94 88 ILE A N 1
ATOM 635 C CA . ILE A 1 88 ? 4.201 -5.467 0.066 1.00 89.94 88 ILE A CA 1
ATOM 636 C C . ILE A 1 88 ? 4.441 -4.890 -1.321 1.00 89.94 88 ILE A C 1
ATOM 638 O O . ILE A 1 88 ? 4.037 -3.766 -1.609 1.00 89.94 88 ILE A O 1
ATOM 642 N N . LEU A 1 89 ? 5.103 -5.658 -2.182 1.00 90.88 89 LEU A N 1
ATOM 643 C CA . LEU A 1 89 ? 5.279 -5.342 -3.596 1.00 90.88 89 LEU A CA 1
ATOM 644 C C . LEU A 1 89 ? 4.385 -6.263 -4.420 1.00 90.88 89 LEU A C 1
ATOM 646 O O . LEU A 1 89 ? 4.514 -7.482 -4.350 1.00 90.88 89 LEU A O 1
ATOM 650 N N . THR A 1 90 ? 3.521 -5.681 -5.232 1.00 90.56 90 THR A N 1
ATOM 651 C CA . THR A 1 90 ? 2.658 -6.398 -6.163 1.00 90.56 90 THR A CA 1
ATOM 652 C C . THR A 1 90 ? 3.164 -6.152 -7.575 1.00 90.56 90 THR A C 1
ATOM 654 O O . THR A 1 90 ? 3.246 -5.015 -8.028 1.00 90.56 90 THR A O 1
ATOM 657 N N . TRP A 1 91 ? 3.507 -7.219 -8.285 1.00 88.69 91 TRP A N 1
ATOM 658 C CA . TRP A 1 91 ? 3.693 -7.205 -9.729 1.00 88.69 91 TRP A CA 1
ATOM 659 C C . TRP A 1 91 ? 2.420 -7.722 -10.378 1.00 88.69 91 TRP A C 1
ATOM 661 O O . TRP A 1 91 ? 2.192 -8.932 -10.449 1.00 88.69 91 TRP A O 1
ATOM 671 N N . TYR A 1 92 ? 1.588 -6.800 -10.843 1.00 82.88 92 TYR A N 1
ATOM 672 C CA . TYR A 1 92 ? 0.416 -7.142 -11.635 1.00 82.88 92 TYR A CA 1
ATOM 673 C C . TYR A 1 92 ? 0.835 -7.263 -13.090 1.00 82.88 92 TYR A C 1
ATOM 675 O O . TYR A 1 92 ? 1.637 -6.469 -13.533 1.00 82.88 92 TYR A O 1
ATOM 683 N N . ALA A 1 93 ? 0.305 -8.229 -13.841 1.00 79.69 93 ALA A N 1
ATOM 684 C CA . ALA A 1 93 ? 0.613 -8.446 -15.263 1.00 79.69 93 ALA A CA 1
ATOM 685 C C . ALA A 1 93 ? 2.123 -8.499 -15.657 1.00 79.69 93 ALA A C 1
ATOM 687 O O . ALA A 1 93 ? 3.041 -8.025 -14.994 1.00 79.69 93 ALA A O 1
ATOM 688 N N . PRO A 1 94 ? 2.474 -9.217 -16.728 1.00 78.31 94 PRO A N 1
ATOM 689 C CA . PRO A 1 94 ? 2.199 -10.654 -16.829 1.00 78.31 94 PRO A CA 1
ATOM 690 C C . PRO A 1 94 ? 2.631 -11.483 -15.594 1.00 78.31 94 PRO A C 1
ATOM 692 O O . PRO A 1 94 ? 2.377 -12.681 -15.565 1.00 78.31 94 PRO A O 1
ATOM 695 N N . VAL A 1 95 ? 3.303 -10.892 -14.597 1.00 82.81 95 VAL A N 1
ATOM 696 C CA . VAL A 1 95 ? 3.935 -11.637 -13.502 1.00 82.81 95 VAL A CA 1
ATOM 697 C C . VAL A 1 95 ? 2.925 -12.170 -12.486 1.00 82.81 95 VAL A C 1
ATOM 699 O O . VAL A 1 95 ? 3.103 -13.301 -12.044 1.00 82.81 95 VAL A O 1
ATOM 702 N N . LYS A 1 96 ? 1.873 -11.400 -12.156 1.00 82.88 96 LYS A N 1
ATOM 703 C CA . LYS A 1 96 ? 0.764 -11.810 -11.267 1.00 82.88 96 LYS A CA 1
ATOM 704 C C . LYS A 1 96 ? 1.244 -12.358 -9.914 1.00 82.88 96 LYS A C 1
ATOM 706 O O . LYS A 1 96 ? 0.816 -13.414 -9.448 1.00 82.88 96 LYS A O 1
ATOM 711 N N . LYS A 1 97 ? 2.195 -11.660 -9.290 1.00 85.31 97 LYS A N 1
ATOM 712 C CA . LYS A 1 97 ? 2.801 -12.067 -8.014 1.00 85.31 97 LYS A CA 1
ATOM 713 C C . LYS A 1 97 ? 2.775 -10.943 -7.006 1.00 85.31 97 LYS A C 1
ATOM 715 O O . LYS A 1 97 ? 2.885 -9.772 -7.356 1.00 85.31 97 LYS A O 1
ATOM 720 N N . GLN A 1 98 ? 2.733 -11.334 -5.746 1.00 89.50 98 GLN A N 1
ATOM 721 C CA . GLN A 1 98 ? 2.872 -10.451 -4.611 1.00 89.50 98 GLN A CA 1
ATOM 722 C C . GLN A 1 98 ? 4.035 -10.920 -3.737 1.00 89.50 98 GLN A C 1
ATOM 724 O O . GLN A 1 98 ? 4.312 -12.113 -3.610 1.00 89.50 98 GLN A O 1
ATOM 729 N N . MET A 1 99 ? 4.760 -9.968 -3.169 1.00 89.69 99 MET A N 1
ATOM 730 C CA . MET A 1 99 ? 5.965 -10.208 -2.393 1.00 89.69 99 MET A CA 1
ATOM 731 C C . MET A 1 99 ? 5.883 -9.455 -1.079 1.00 89.69 99 MET A C 1
ATOM 733 O O . MET A 1 99 ? 5.795 -8.226 -1.074 1.00 89.69 99 MET A O 1
ATOM 737 N N . ALA A 1 100 ? 5.993 -10.181 0.029 1.00 90.75 100 ALA A N 1
ATOM 738 C CA . ALA A 1 100 ? 6.292 -9.570 1.313 1.00 90.75 100 ALA A CA 1
ATOM 739 C C . ALA A 1 100 ? 7.783 -9.217 1.345 1.00 90.75 100 ALA A C 1
ATOM 741 O O . ALA A 1 100 ? 8.646 -10.072 1.120 1.00 90.75 100 ALA A O 1
ATOM 742 N N . LEU A 1 101 ? 8.089 -7.953 1.613 1.00 89.06 101 LEU A N 1
ATOM 743 C CA . LEU A 1 101 ? 9.446 -7.440 1.701 1.00 89.06 101 LEU A CA 1
ATOM 744 C C . LEU A 1 101 ? 9.836 -7.228 3.164 1.00 89.06 101 LEU A C 1
ATOM 746 O O . LEU A 1 101 ? 9.079 -6.672 3.956 1.00 89.06 101 LEU A O 1
ATOM 750 N N . VAL A 1 102 ? 11.065 -7.611 3.495 1.00 88.50 102 VAL A N 1
ATOM 751 C CA . VAL A 1 102 ? 11.714 -7.315 4.778 1.00 88.50 102 VAL A CA 1
ATOM 752 C C . VAL A 1 102 ? 12.966 -6.474 4.545 1.00 88.50 102 VAL A C 1
ATOM 754 O O . VAL A 1 102 ? 13.505 -6.478 3.430 1.00 88.50 102 VAL A O 1
ATOM 757 N N . PRO A 1 103 ? 13.455 -5.738 5.558 1.00 85.44 103 PRO A N 1
ATOM 758 C CA . PRO A 1 103 ? 14.724 -5.036 5.448 1.00 85.44 103 PRO A CA 1
ATOM 759 C C . PRO A 1 103 ? 15.845 -5.979 4.993 1.00 85.44 103 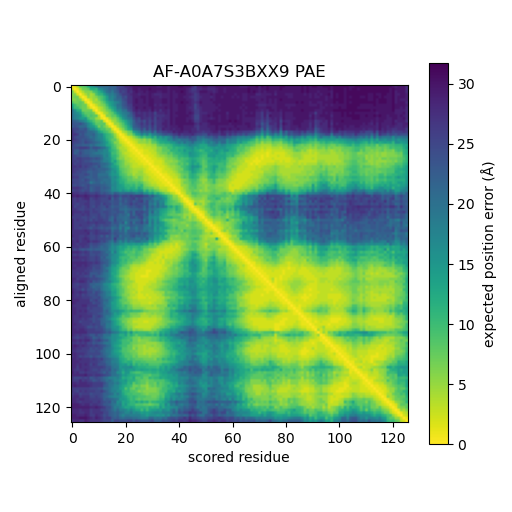PRO A C 1
ATOM 761 O O . PRO A 1 103 ? 16.017 -7.081 5.521 1.00 85.44 103 PRO A O 1
ATOM 764 N N . GLY A 1 104 ? 16.586 -5.544 3.977 1.00 83.94 104 GLY A N 1
ATOM 765 C CA . GLY A 1 104 ? 17.767 -6.252 3.507 1.00 83.94 104 GLY A CA 1
ATOM 766 C C . GLY A 1 104 ? 18.902 -6.181 4.530 1.00 8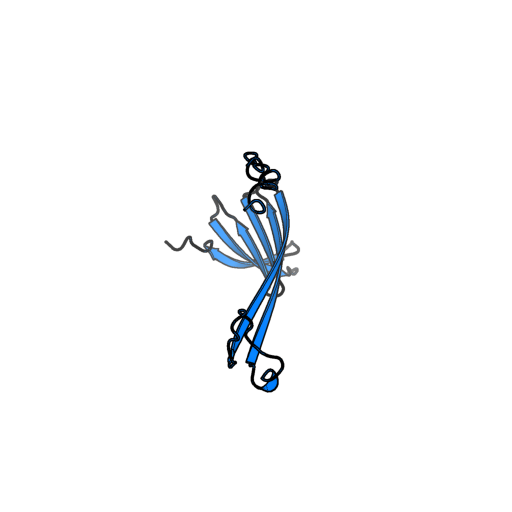3.94 104 GLY A C 1
ATOM 767 O O . GLY A 1 104 ? 19.031 -5.225 5.292 1.00 83.94 104 GLY A O 1
ATOM 768 N N . SER A 1 105 ? 19.747 -7.198 4.516 1.00 84.00 105 SER A N 1
ATOM 769 C CA . SER A 1 105 ? 21.016 -7.312 5.225 1.00 84.00 105 SER A CA 1
ATOM 770 C C . SER A 1 105 ? 22.044 -7.911 4.268 1.00 84.00 105 SER A C 1
ATOM 772 O O . SER A 1 105 ? 21.678 -8.532 3.270 1.00 84.00 105 SER A O 1
ATOM 774 N N . THR A 1 106 ? 23.328 -7.811 4.604 1.00 86.69 106 THR A N 1
ATOM 775 C CA . THR A 1 106 ? 24.422 -8.384 3.799 1.00 86.69 106 THR A CA 1
ATOM 776 C C . THR A 1 106 ? 24.313 -9.898 3.578 1.00 86.69 106 THR A C 1
ATOM 778 O O . THR A 1 106 ? 25.001 -10.431 2.714 1.00 86.69 106 THR A O 1
ATOM 781 N N . ILE A 1 107 ? 23.454 -10.587 4.337 1.00 83.00 107 ILE A N 1
ATOM 782 C CA . ILE A 1 107 ? 23.211 -12.029 4.240 1.00 83.00 107 ILE A CA 1
ATOM 783 C C . ILE A 1 107 ? 22.087 -12.352 3.240 1.00 83.00 107 ILE A C 1
ATOM 785 O O . ILE A 1 107 ? 22.155 -13.374 2.565 1.00 83.00 107 ILE A O 1
ATOM 789 N N . ASN A 1 108 ? 21.048 -11.513 3.140 1.00 79.12 108 ASN A N 1
ATOM 790 C CA . ASN A 1 108 ? 19.808 -11.850 2.423 1.00 79.12 108 ASN A CA 1
ATOM 791 C C . ASN A 1 108 ? 19.495 -10.945 1.214 1.00 79.12 108 ASN A C 1
ATOM 793 O O . ASN A 1 108 ? 18.556 -11.245 0.477 1.00 79.12 108 ASN A O 1
ATOM 797 N N . SER A 1 109 ? 20.237 -9.850 0.996 1.00 83.81 109 SER A N 1
ATOM 798 C CA . SER A 1 109 ? 20.070 -8.983 -0.178 1.00 83.81 109 SER A CA 1
ATOM 799 C C . SER A 1 109 ? 21.267 -8.055 -0.404 1.00 83.81 109 SER A C 1
ATOM 801 O O . SER A 1 109 ? 21.850 -7.517 0.532 1.00 83.81 109 SER A O 1
ATOM 803 N N . THR A 1 110 ? 21.591 -7.784 -1.669 1.00 86.56 110 THR A N 1
ATOM 804 C CA . THR A 1 110 ? 22.495 -6.689 -2.076 1.00 86.56 110 THR A CA 1
ATOM 805 C C . THR A 1 110 ? 21.780 -5.335 -2.159 1.00 86.56 110 THR A C 1
ATOM 807 O O . THR A 1 110 ? 22.390 -4.324 -2.502 1.00 86.56 110 THR A O 1
ATOM 810 N N . HIS A 1 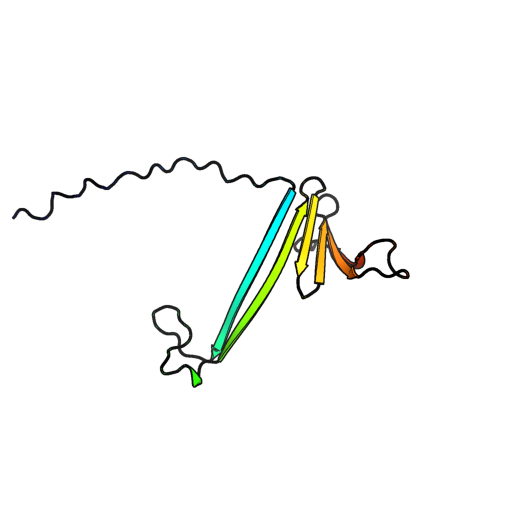111 ? 20.476 -5.302 -1.877 1.00 85.50 111 HIS A N 1
ATOM 811 C CA . HIS A 1 111 ? 19.621 -4.123 -1.943 1.00 85.50 111 HIS A CA 1
ATOM 812 C C . HIS A 1 111 ? 19.004 -3.808 -0.574 1.00 85.50 111 HIS A C 1
ATOM 814 O O . HIS A 1 111 ? 19.040 -4.612 0.354 1.00 85.50 111 HIS A O 1
ATOM 820 N N . LYS A 1 112 ? 18.368 -2.632 -0.456 1.00 84.00 112 LYS A N 1
ATOM 821 C CA . LYS A 1 112 ? 17.713 -2.173 0.786 1.00 84.00 112 LYS A CA 1
ATOM 822 C C . LYS A 1 112 ? 16.611 -3.122 1.294 1.00 84.00 112 LYS A C 1
ATOM 824 O O . LYS A 1 112 ? 16.277 -3.083 2.474 1.00 84.00 112 LYS A O 1
ATOM 829 N N . TRP A 1 113 ? 16.049 -3.957 0.422 1.00 83.88 113 TRP A N 1
ATOM 830 C CA . TRP A 1 113 ? 14.959 -4.881 0.733 1.00 83.88 113 TRP A CA 1
ATOM 831 C C . TRP A 1 113 ? 15.305 -6.297 0.278 1.00 83.88 113 TRP A C 1
ATOM 833 O O . TRP A 1 113 ? 15.951 -6.479 -0.757 1.00 83.88 113 TRP A O 1
ATOM 843 N N . ALA A 1 114 ? 14.858 -7.285 1.044 1.00 85.81 114 ALA A N 1
ATOM 844 C CA . ALA A 1 114 ? 14.889 -8.698 0.699 1.00 85.81 114 ALA A CA 1
ATOM 845 C C . ALA A 1 114 ? 13.452 -9.222 0.580 1.00 85.81 114 ALA A C 1
ATOM 847 O O . ALA A 1 114 ? 12.560 -8.773 1.301 1.00 85.81 114 ALA A O 1
ATOM 848 N N . CYS A 1 115 ? 13.221 -10.175 -0.321 1.00 85.19 115 CYS A N 1
ATOM 849 C CA . CYS A 1 115 ? 11.938 -10.865 -0.382 1.00 85.19 115 CYS A CA 1
ATOM 850 C C . CYS A 1 115 ? 11.860 -11.882 0.759 1.00 85.19 115 CYS A C 1
ATOM 852 O O . CYS A 1 115 ? 12.691 -12.785 0.823 1.00 85.19 115 CYS A O 1
ATOM 854 N N . ALA A 1 116 ? 10.866 -11.750 1.634 1.00 86.31 116 ALA A N 1
ATOM 855 C CA . ALA A 1 116 ? 10.602 -12.723 2.689 1.00 86.31 116 ALA A CA 1
ATOM 856 C C . ALA A 1 116 ? 9.688 -13.850 2.208 1.00 86.31 116 ALA A C 1
ATOM 858 O O . ALA A 1 116 ? 9.943 -15.015 2.498 1.00 86.31 116 ALA A O 1
ATOM 859 N N . GLN A 1 117 ? 8.644 -13.513 1.450 1.00 85.44 117 GLN A N 1
ATOM 860 C CA . GLN A 1 117 ? 7.662 -14.483 0.981 1.00 85.44 117 GLN A CA 1
ATOM 861 C C . GLN A 1 117 ? 7.107 -14.073 -0.380 1.00 85.44 117 GLN A C 1
ATOM 863 O O . GLN A 1 117 ? 6.837 -12.896 -0.611 1.00 85.44 117 GLN A O 1
ATOM 868 N N . TYR A 1 118 ? 6.919 -15.061 -1.253 1.00 84.69 118 TYR A N 1
ATOM 869 C CA . TYR A 1 118 ? 6.175 -14.921 -2.501 1.00 84.69 118 TYR A CA 1
ATOM 870 C C . TYR A 1 118 ? 4.780 -15.515 -2.332 1.00 84.69 118 TYR A C 1
ATOM 872 O O . TYR A 1 118 ? 4.646 -16.663 -1.909 1.00 84.69 118 TYR A O 1
ATOM 880 N N . CYS A 1 119 ? 3.769 -14.755 -2.728 1.00 72.88 119 CYS A N 1
ATOM 881 C CA . CYS A 1 119 ? 2.386 -15.194 -2.838 1.00 72.88 119 CYS A CA 1
ATOM 882 C C . CYS A 1 119 ? 1.895 -14.960 -4.278 1.00 72.88 119 CYS A C 1
ATOM 884 O O . CYS A 1 119 ? 2.381 -14.043 -4.953 1.00 72.88 119 CYS A O 1
ATOM 886 N N . PRO A 1 120 ? 0.942 -15.758 -4.785 1.00 77.19 120 PRO A N 1
ATOM 887 C CA . PRO A 1 120 ? 0.117 -15.344 -5.918 1.00 77.19 120 PRO A CA 1
ATOM 888 C C . PRO A 1 120 ? -0.542 -13.987 -5.632 1.00 77.19 120 PRO A C 1
ATOM 890 O O . PRO A 1 120 ? -0.717 -13.620 -4.470 1.00 77.19 120 PRO A O 1
ATOM 893 N N . GLN A 1 121 ? -0.883 -13.229 -6.673 1.00 71.69 121 GLN A N 1
ATOM 894 C CA . GLN A 1 121 ? -1.654 -11.998 -6.493 1.00 71.69 121 GLN A CA 1
ATOM 895 C C . GLN A 1 121 ? -3.033 -12.322 -5.886 1.00 71.69 121 GLN A C 1
ATOM 897 O O . GLN A 1 121 ? -3.679 -13.285 -6.304 1.00 71.69 121 GLN A O 1
ATOM 902 N N . ASP A 1 122 ? -3.481 -11.532 -4.905 1.00 66.12 122 ASP A N 1
ATOM 903 C CA . ASP A 1 122 ? -4.802 -11.708 -4.289 1.00 66.12 122 ASP A CA 1
ATOM 904 C C . ASP A 1 122 ? -5.908 -11.683 -5.358 1.00 66.12 122 ASP A C 1
ATOM 906 O O . ASP A 1 122 ? -5.972 -10.772 -6.187 1.00 66.12 122 ASP A O 1
ATOM 910 N N . GLY A 1 123 ? -6.762 -12.711 -5.352 1.00 61.44 123 GLY A N 1
ATOM 911 C CA . GLY A 1 123 ? -7.820 -12.913 -6.351 1.00 61.44 123 GLY A CA 1
ATOM 912 C C . GLY A 1 123 ? -7.440 -13.790 -7.554 1.00 61.44 123 GLY A C 1
ATOM 913 O O . GLY A 1 123 ? -8.322 -14.129 -8.335 1.00 61.44 123 GLY A O 1
ATOM 914 N N . ASP A 1 124 ? -6.178 -14.216 -7.679 1.00 60.50 124 ASP A N 1
ATOM 915 C CA . ASP A 1 124 ? -5.691 -15.134 -8.729 1.00 60.50 124 ASP A CA 1
ATOM 916 C C . ASP A 1 124 ? -5.606 -16.601 -8.226 1.00 60.50 124 ASP A C 1
ATOM 918 O O . ASP A 1 124 ? -4.807 -17.402 -8.717 1.00 60.50 124 ASP A O 1
ATOM 922 N N . PHE A 1 125 ? -6.422 -16.969 -7.227 1.00 53.50 125 PHE A N 1
ATOM 923 C CA . PHE A 1 125 ? -6.568 -18.357 -6.771 1.00 53.50 125 PHE A CA 1
ATOM 924 C C . PHE A 1 125 ? -7.296 -19.172 -7.854 1.00 53.50 125 PHE A C 1
ATOM 926 O O . PHE A 1 125 ? -8.522 -19.128 -7.945 1.00 53.50 125 PHE A O 1
ATOM 933 N N . ILE A 1 126 ? -6.532 -19.869 -8.699 1.00 49.50 126 ILE A N 1
ATOM 934 C CA . ILE A 1 126 ? -7.042 -20.912 -9.605 1.00 49.50 126 ILE A CA 1
ATOM 935 C C . ILE A 1 126 ? -7.255 -22.200 -8.810 1.00 49.50 126 ILE A C 1
ATOM 937 O O . ILE A 1 126 ? -6.338 -22.554 -8.031 1.00 49.50 126 ILE A O 1
#

Foldseek 3Di:
DDDDPPPPPPPPVPPPPVPPPDDDDLKDKDKDKDKDKDWPFADQDPVRDRYDPVCNVGTDIDIDIWIWIWTHNNVQQWIWIQTPVFIKIARDPPVQKIFTWDQDDPVADPDRIHTPDIDGHPPPPD

Nearest PDB structures (foldseek):
  7ytu-assembly1_A  TM=5.032E-01  e=1.599E+00  Vaccinia virus WR
  6e7o-assembly1_B  TM=4.858E-01  e=3.253E+00  Homo sapiens
  7cgo-assembly1_AO  TM=2.152E-01  e=4.275E+00  Salmonella enterica subsp. enterica serovar Typhimurium str. LT2
  7clr-assembly1_d  TM=1.859E-01  e=2.917E+00  Salmonella enterica subsp. enterica serovar Typhimurium
  7yhs-assembly1_D  TM=1.487E-01  e=4.275E+00  Pseudomonas aeruginosa

Organism: NCBI:txid156174

Sequence (126 aa):
DAAFEFLIAMLSPLFALGATPPTFPVDFYSGEQQDLSINQGGYSINNGACCSAANSAQCKVQVISMGADVREQGSMNRSRSDSAQGAILTWYAPVKKQMALVPGSTINSTHKWACAQYCPQDGDFI

Mean predicted aligned error: 14.03 Å